Protein 4LNP (pdb70)

Solvent-accessible surface area: 5164 Å² total; per-residue (Å²): 211,76,151,38,0,103,4,88,56,80,4,154,39,132,56,190,121,6,5,60,7,125,151,35,31,65,0,99,9,102,118,97,64,49,152,47,0,23,44,0,33,31,171,59,140,78,8,11,0,0,90,55,9,11,82,104,51,104,129,104,224,138,72,30,128,88,14,88,73,33,212

GO terms:
  GO:0005515 protein binding (F, IPI)
  GO:0008092 cytoskeletal protein binding (F, TAS)
  GO:0003779 actin binding (F, TAS)
  GO:0005912 adherens junction (C, TAS)
  GO:0005915 zonula adherens (C, TAS)
  GO:0007160 cell-matrix adhesion (P, TAS)
  GO:0005829 cytosol (C, TAS)
  GO:0005158 insulin receptor binding (F, IDA)
  GO:0030159 signaling receptor complex adaptor activity (F, IDA)
  GO:0005886 plasma membrane (C, IDA)
  GO:0005925 focal adhesion (C, IDA)
  GO:0005634 nucleus (C, IDA)

CATH classification: 2.30.30.40

Organism: Homo sapiens (NCBI:txid9606)

Sequence (71 aa):
EMRPARRAKFDFKAQTLKELPLLQKGDIVYIYKQQIIDQNWYEGEHHGRRVGIFPRTYIEELLPPAEVPPPRPPPPEE

Nearest PDB structures (foldseek):
  4lnp-assembly1_A  TM=1.017E+00  e=2.111E-10  Homo sapiens
  5vei-assembly1_A  TM=9.723E-01  e=3.589E-07  Homo sapiens
  2knb-assembly1_B  TM=8.936E-01  e=5.478E-06  Rattus norvegicus
  4rtt-assembly2_B-2  TM=9.219E-01  e=2.686E-05  Homo sapiens
  2f2v-assembly1_A  TM=9.195E-01  e=5.017E-05  Gallus gallus

B-factor: mean 12.59, std 8.23, range [3.85, 78.17]

Structure (mmCIF, N/CA/C/O backbone):
data_4LNP
#
_entry.id   4LNP
#
_cell.length_a   24.480
_cell.length_b   49.850
_cell.length_c   58.940
_cell.angle_alpha   90.00
_cell.angle_beta   90.00
_cell.angle_gamma   90.00
#
_symmetry.space_group_name_H-M   'P 21 21 21'
#
loop_
_entity.id
_entity.type
_entity.pdbx_description
1 polymer 'Sorbin and SH3 domain-containing protein 1'
2 polymer Vinculin
3 water water
#
loop_
_atom_site.group_PDB
_atom_site.id
_atom_site.type_symbol
_atom_site.label_atom_id
_atom_site.label_alt_id
_atom_site.label_comp_id
_atom_site.label_asym_id
_atom_site.label_entity_id
_atom_site.label_seq_id
_atom_site.pdbx_PDB_ins_code
_atom_site.Cartn_x
_atom_site.Cartn_y
_atom_site.Cartn_z
_atom_site.occupancy
_atom_site.B_iso_or_equiv
_atom_site.auth_seq_id
_atom_site.auth_comp_id
_atom_site.auth_asym_id
_atom_site.auth_atom_id
_atom_site.pdbx_PDB_model_num
ATOM 1 N N . GLU A 1 1 ? 20.345 18.247 19.765 1.00 35.28 794 GLU A N 1
ATOM 2 C CA . GLU A 1 1 ? 20.405 16.777 19.986 1.00 28.09 794 GLU A CA 1
ATOM 3 C C . GLU A 1 1 ? 19.399 15.952 19.165 1.00 19.21 794 GLU A C 1
ATOM 4 O O . GLU A 1 1 ? 19.529 14.738 19.119 1.00 24.07 794 GLU A O 1
ATOM 10 N N . MET A 1 2 ? 18.415 16.584 18.527 1.00 13.09 795 MET A N 1
ATOM 11 C CA . MET A 1 2 ? 17.492 15.847 17.644 1.00 10.73 795 MET A CA 1
ATOM 12 C C . MET A 1 2 ? 18.227 15.393 16.397 1.00 9.98 795 MET A C 1
ATOM 13 O O . MET A 1 2 ? 19.087 16.115 15.885 1.00 12.90 795 MET A O 1
ATOM 18 N N . ARG A 1 3 ? 17.924 14.189 15.932 1.00 7.72 796 ARG A N 1
ATOM 19 C CA . ARG A 1 3 ? 18.613 13.639 14.756 1.00 7.53 796 ARG A CA 1
ATOM 20 C C . ARG A 1 3 ? 17.744 13.737 13.512 1.00 7.61 796 ARG A C 1
ATOM 21 O O . ARG A 1 3 ? 16.602 13.270 13.528 1.00 8.69 796 ARG A O 1
ATOM 29 N N . PRO A 1 4 ? 18.248 14.341 12.433 1.00 6.87 797 PRO A N 1
ATOM 30 C CA . PRO A 1 4 ? 17.489 14.413 11.184 1.00 7.06 797 PRO A CA 1
ATOM 31 C C . PRO A 1 4 ? 17.437 13.066 10.472 1.00 6.96 797 PRO A C 1
ATOM 32 O O . PRO A 1 4 ? 18.394 12.291 10.507 1.00 7.79 797 PRO A O 1
ATOM 36 N N . ALA A 1 5 ? 16.352 12.826 9.751 1.00 7.66 798 ALA A N 1
ATOM 37 C CA . ALA A 1 5 ? 16.162 11.575 9.038 1.00 7.57 798 ALA A CA 1
ATOM 38 C C . ALA A 1 5 ? 15.251 11.819 7.842 1.00 7.13 798 ALA A C 1
ATOM 39 O O . ALA A 1 5 ? 14.533 12.809 7.793 1.00 8.93 798 ALA A O 1
ATOM 41 N N . ARG A 1 6 ? 15.335 10.927 6.870 1.00 6.04 799 ARG A N 1
ATOM 42 C CA A ARG A 1 6 ? 14.468 11.043 5.701 0.50 6.02 799 ARG A CA 1
ATOM 43 C CA B ARG A 1 6 ? 14.539 10.987 5.641 0.50 6.43 799 ARG A CA 1
ATOM 44 C C . ARG A 1 6 ? 13.763 9.716 5.461 1.00 6.29 799 ARG A C 1
ATOM 45 O O . ARG A 1 6 ? 14.335 8.642 5.540 1.00 6.82 799 ARG A O 1
ATOM 60 N N . ALA A 1 7 ? 12.459 9.827 5.175 1.00 6.73 800 ALA A N 1
ATOM 61 C CA . ALA A 1 7 ? 11.655 8.645 4.900 1.00 6.44 800 ALA A CA 1
ATOM 62 C C . ALA A 1 7 ? 12.034 8.022 3.557 1.00 7.08 800 ALA A C 1
ATOM 63 O O . ALA A 1 7 ? 12.057 8.705 2.550 1.00 8.26 800 ALA A O 1
ATOM 65 N N . LYS A 1 8 ? 12.322 6.727 3.579 1.00 8.24 801 LYS A N 1
ATOM 66 C CA . LYS A 1 8 ? 12.661 5.967 2.389 1.00 8.98 801 LYS A CA 1
ATOM 67 C C . LYS A 1 8 ? 11.441 5.315 1.762 1.00 8.93 801 LYS A C 1
ATOM 68 O O . LYS A 1 8 ? 11.503 4.908 0.603 1.00 9.88 801 LYS A O 1
ATOM 74 N N . PHE A 1 9 ? 10.359 5.205 2.528 1.00 9.15 802 PHE A N 1
ATOM 75 C CA . PHE A 1 9 ? 9.106 4.603 2.078 1.00 9.34 802 PHE A CA 1
ATOM 76 C C . PHE A 1 9 ? 7.952 5.343 2.716 1.00 8.59 802 PHE A C 1
ATOM 77 O O . PHE A 1 9 ? 8.110 5.945 3.771 1.00 9.84 802 PHE A O 1
ATOM 85 N N . ASP A 1 10 ? 6.782 5.277 2.086 1.00 8.82 803 ASP A N 1
ATOM 86 C CA . ASP A 1 10 ? 5.545 5.655 2.764 1.00 7.79 803 ASP A CA 1
ATOM 87 C C . ASP A 1 10 ? 5.357 4.782 4.018 1.00 7.94 803 ASP A C 1
ATOM 88 O O . ASP A 1 10 ? 5.680 3.592 4.019 1.00 8.94 803 ASP A O 1
ATOM 93 N N . PHE A 1 11 ? 4.805 5.394 5.059 1.00 6.75 804 PHE A N 1
ATOM 94 C CA . PHE A 1 11 ? 4.408 4.709 6.295 1.00 6.13 804 PHE A CA 1
ATOM 95 C C . PHE A 1 11 ? 2.994 5.175 6.633 1.00 7.00 804 PHE A C 1
ATOM 96 O O . PHE A 1 11 ? 2.775 6.358 6.904 1.00 7.46 804 PHE A O 1
ATOM 104 N N . LYS A 1 12 ? 2.060 4.234 6.579 1.00 7.08 805 LYS A N 1
ATOM 105 C CA . LYS A 1 12 ? 0.675 4.509 6.957 1.00 7.52 805 LYS A CA 1
ATOM 106 C C . LYS A 1 12 ? 0.521 4.280 8.458 1.00 7.98 805 LYS A C 1
ATOM 107 O O . LYS A 1 12 ? 0.876 3.212 8.968 1.00 9.41 805 LYS A O 1
ATOM 113 N N . ALA A 1 13 ? -0.002 5.283 9.158 1.00 7.89 806 ALA A N 1
ATOM 114 C CA . ALA A 1 13 ? -0.303 5.153 10.587 1.00 8.50 806 ALA A CA 1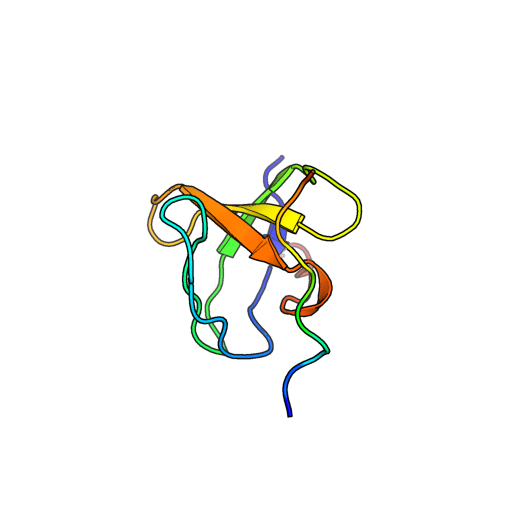
ATOM 115 C C . ALA A 1 13 ? -1.558 4.299 10.772 1.00 8.70 806 ALA A C 1
ATOM 116 O O . ALA A 1 13 ? -2.552 4.459 10.032 1.00 10.66 806 ALA A O 1
ATOM 118 N N . GLN A 1 14 ? -1.497 3.385 11.727 1.00 9.33 807 GLN A N 1
ATOM 119 C CA . GLN A 1 14 ? -2.638 2.529 12.055 1.00 10.32 807 GLN A CA 1
ATOM 120 C C . GLN A 1 14 ? -3.125 2.684 13.482 1.00 10.18 807 GLN A C 1
ATOM 121 O O . GLN A 1 14 ? -4.105 2.049 13.854 1.00 13.33 807 GLN A O 1
ATOM 127 N N . THR A 1 15 ? -2.431 3.507 14.269 1.00 9.05 808 THR A N 1
ATOM 128 C CA . THR A 1 15 ? -2.835 3.873 15.630 1.00 9.65 808 THR A CA 1
ATOM 129 C C . THR A 1 15 ? -2.653 5.371 15.824 1.00 8.48 808 THR A C 1
ATOM 130 O O . THR A 1 15 ? -1.931 6.023 15.063 1.00 8.85 808 THR A O 1
ATOM 134 N N . LEU A 1 16 ? -3.280 5.914 16.865 1.00 8.54 809 LEU A N 1
ATOM 135 C CA . LEU A 1 16 ? -3.237 7.350 17.123 1.00 8.74 809 LEU A CA 1
ATOM 136 C C . LEU A 1 16 ? -1.865 7.837 17.640 1.00 9.26 809 LEU A C 1
ATOM 137 O O . LEU A 1 16 ? -1.632 9.042 17.691 1.00 10.98 809 LEU A O 1
ATOM 142 N N . LYS A 1 17 ? -0.985 6.905 18.012 1.00 8.63 810 LYS A N 1
ATOM 143 C CA . LYS A 1 17 ? 0.386 7.234 18.442 1.00 9.14 810 LYS A CA 1
ATOM 144 C C . LYS A 1 17 ? 1.350 7.376 17.254 1.00 8.71 810 LYS A C 1
ATOM 145 O O . LYS A 1 17 ? 2.417 7.992 17.386 1.00 9.95 810 LYS A O 1
ATOM 151 N N . GLU A 1 18 ? 1.020 6.753 16.128 1.00 7.86 811 GLU A N 1
ATOM 152 C CA . GLU A 1 18 ? 1.924 6.696 14.965 1.00 8.21 811 GLU A CA 1
ATOM 153 C C . GLU A 1 18 ? 1.885 7.972 14.139 1.00 8.45 811 GLU A C 1
ATOM 154 O O . GLU A 1 18 ? 0.851 8.611 14.009 1.00 11.38 811 GLU A O 1
ATOM 160 N N . LEU A 1 19 ? 3.030 8.326 13.566 1.00 7.52 812 LEU A N 1
ATOM 161 C CA . LEU A 1 19 ? 3.171 9.479 12.679 1.00 6.72 812 LEU A CA 1
ATOM 162 C C . LEU A 1 19 ? 3.223 9.013 11.212 1.00 7.60 812 LEU A C 1
ATOM 163 O O . LEU A 1 19 ? 4.161 8.327 10.827 1.00 9.16 812 LEU A O 1
ATOM 168 N N . PRO A 1 20 ? 2.200 9.336 10.402 1.00 9.04 813 PRO A N 1
ATOM 169 C CA . PRO A 1 20 ? 2.251 8.977 8.990 1.00 9.49 813 PRO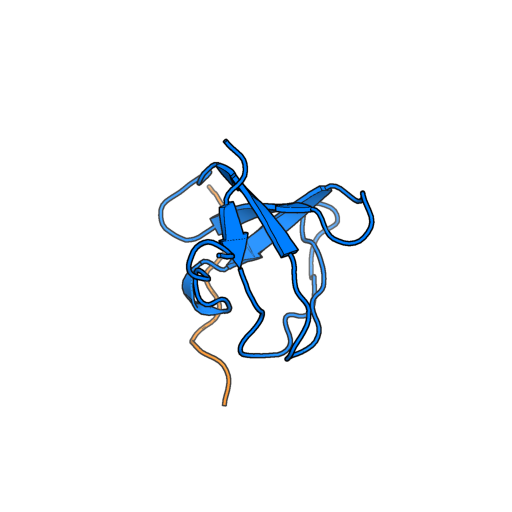 A CA 1
ATOM 170 C C . PRO A 1 20 ? 3.412 9.644 8.284 1.00 9.50 813 PRO A C 1
ATOM 171 O O . PRO A 1 20 ? 3.721 10.797 8.591 1.00 13.08 813 PRO A O 1
ATOM 175 N N . LEU A 1 21 ? 4.026 8.931 7.343 1.00 7.42 814 LEU A N 1
ATOM 176 C CA A LEU A 1 21 ? 5.036 9.575 6.528 0.50 5.70 814 LEU A CA 1
ATOM 177 C CA B LEU A 1 21 ? 5.192 9.385 6.563 0.50 5.36 814 LEU A CA 1
ATOM 178 C C . LEU A 1 21 ? 4.910 9.205 5.066 1.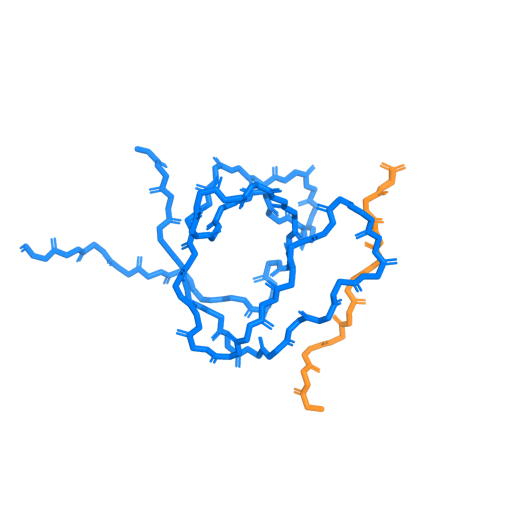00 6.20 814 LEU A C 1
ATOM 179 O O . LEU A 1 21 ? 4.359 8.160 4.683 1.00 7.90 814 LEU A O 1
ATOM 188 N N . GLN A 1 22 ? 5.378 10.146 4.252 1.00 6.51 815 GLN A N 1
ATOM 189 C CA . GLN A 1 22 ? 5.459 9.997 2.799 1.00 6.41 815 GLN A CA 1
ATOM 190 C C . GLN A 1 22 ? 6.939 9.864 2.460 1.00 7.72 815 GLN A C 1
ATOM 191 O O . GLN A 1 22 ? 7.802 10.544 3.041 1.00 8.75 815 GLN A O 1
ATOM 197 N N . LYS A 1 23 ? 7.231 8.982 1.516 1.00 7.91 816 LYS A N 1
ATOM 198 C CA . LYS A 1 23 ? 8.588 8.826 1.004 1.00 7.69 816 LYS A CA 1
ATOM 199 C C . LYS A 1 23 ? 9.149 10.206 0.650 1.00 8.00 816 LYS A C 1
ATOM 200 O O . LYS A 1 23 ? 8.492 10.995 -0.037 1.00 9.75 816 LYS A O 1
ATOM 206 N N . GLY A 1 24 ? 10.354 10.496 1.138 1.00 7.21 817 GLY A N 1
ATOM 207 C CA . GLY A 1 24 ? 11.002 11.780 0.904 1.00 8.50 817 GLY A CA 1
ATOM 208 C C . GLY A 1 24 ? 10.863 12.798 2.019 1.00 8.20 817 GLY A C 1
ATOM 209 O O . GLY A 1 24 ? 11.578 13.798 2.030 1.00 9.63 817 GLY A O 1
ATOM 210 N N . ASP A 1 25 ? 9.922 12.578 2.951 1.00 7.50 818 ASP A N 1
ATOM 211 C CA . ASP A 1 25 ? 9.743 13.495 4.072 1.00 7.28 818 ASP A CA 1
ATOM 212 C C . ASP A 1 25 ? 10.991 13.556 4.960 1.00 7.83 818 ASP A C 1
ATOM 213 O O . ASP A 1 25 ? 11.587 12.530 5.254 1.00 10.09 818 ASP A O 1
ATOM 218 N N . ILE A 1 26 ? 11.322 14.754 5.414 1.00 6.40 819 ILE A N 1
ATOM 219 C CA . ILE A 1 26 ? 12.383 14.935 6.394 1.00 6.65 819 ILE A CA 1
ATOM 220 C C . ILE A 1 26 ? 11.726 15.029 7.771 1.00 6.98 819 ILE A C 1
ATOM 221 O O . ILE A 1 26 ? 10.790 15.809 7.961 1.00 8.85 819 ILE A O 1
ATOM 226 N N . VAL A 1 27 ? 12.214 14.232 8.725 1.00 6.94 820 VAL A N 1
ATOM 227 C CA . VAL A 1 27 ? 11.654 14.155 10.066 1.00 7.20 820 VAL A CA 1
ATOM 228 C C . VAL A 1 27 ? 12.794 14.261 11.048 1.00 7.44 820 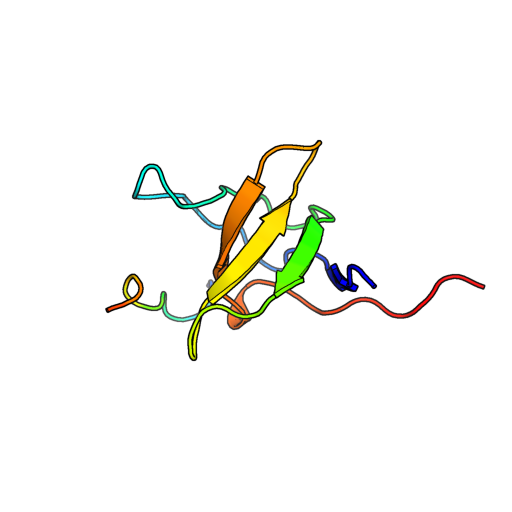VAL A C 1
ATOM 229 O O . VAL A 1 27 ? 13.967 14.134 10.658 1.00 8.85 820 VAL A O 1
ATOM 233 N N . TYR A 1 28 ? 12.474 14.512 12.309 1.00 7.82 821 TYR A N 1
ATOM 234 C CA . TYR A 1 28 ? 13.469 14.762 13.345 1.00 7.94 821 TYR A CA 1
ATOM 235 C C . TYR A 1 28 ? 13.206 13.850 14.530 1.00 8.08 821 TYR A C 1
ATOM 236 O O . TYR A 1 28 ? 12.102 13.821 15.069 1.00 9.85 821 TYR A O 1
ATOM 245 N N . ILE A 1 29 ? 14.222 13.102 14.943 1.00 7.28 822 ILE A N 1
ATOM 246 C CA . ILE A 1 29 ? 14.073 12.058 15.942 1.00 6.98 822 ILE A CA 1
ATOM 247 C C . ILE A 1 29 ? 14.532 12.531 17.319 1.00 6.80 822 ILE A C 1
A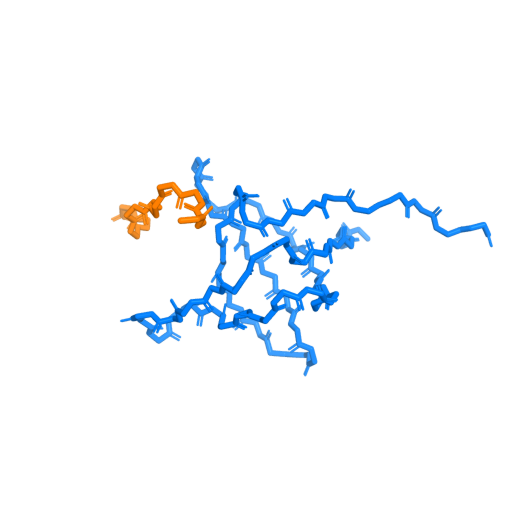TOM 248 O O . ILE A 1 29 ? 15.635 13.060 17.457 1.00 9.04 822 ILE A O 1
ATOM 253 N N . TYR A 1 30 ? 13.715 12.283 18.338 1.00 7.27 823 TYR A N 1
ATOM 254 C CA . TYR A 1 30 ? 14.071 12.573 19.717 1.00 8.03 823 TYR A CA 1
ATOM 255 C C . TYR A 1 30 ? 14.778 11.393 20.379 1.00 7.54 823 TYR A C 1
ATOM 256 O O . TYR A 1 30 ? 15.756 11.574 21.101 1.00 11.52 823 TYR A O 1
ATOM 265 N N . LYS A 1 31 ? 14.228 10.201 20.207 1.00 8.23 824 LYS A N 1
ATOM 266 C CA . LYS A 1 31 ? 14.708 9.013 20.890 1.00 9.04 824 LYS A CA 1
ATOM 267 C C . LYS A 1 31 ? 14.211 7.736 20.234 1.00 8.53 824 LYS A C 1
ATOM 268 O O . LYS A 1 31 ? 13.277 7.760 19.420 1.00 9.03 824 LYS A O 1
ATOM 274 N N . GLN A 1 32 ? 14.835 6.624 20.589 1.00 8.57 825 GLN A N 1
ATOM 275 C CA A GLN A 1 32 ? 14.375 5.303 20.179 0.50 8.81 825 GLN A CA 1
ATOM 276 C CA B GLN A 1 32 ? 14.387 5.299 20.193 0.50 8.52 825 GLN A CA 1
ATOM 277 C C . GLN A 1 32 ? 13.608 4.709 21.347 1.00 8.92 825 GLN A C 1
ATOM 278 O O . GLN A 1 32 ? 14.119 4.632 22.468 1.00 12.87 825 GLN A O 1
ATOM 289 N N . ILE A 1 33 ? 12.360 4.313 21.103 1.00 8.81 826 ILE A N 1
ATOM 290 C CA A ILE A 1 33 ? 11.442 3.879 22.168 0.50 9.43 826 ILE A CA 1
ATOM 291 C CA B ILE A 1 33 ? 11.536 3.885 22.229 0.50 8.98 826 ILE A CA 1
ATOM 292 C C . ILE A 1 33 ? 11.489 2.370 22.417 1.00 8.84 826 ILE A C 1
ATOM 293 O O . ILE A 1 33 ? 11.174 1.893 23.498 1.00 11.71 826 ILE A O 1
ATOM 302 N N . ASP A 1 34 ? 11.815 1.606 21.391 1.00 9.05 827 ASP A N 1
ATOM 303 C CA . ASP A 1 34 ? 11.989 0.166 21.523 1.00 8.05 827 ASP A CA 1
ATOM 304 C C . ASP A 1 34 ? 12.866 -0.320 20.356 1.00 7.49 827 ASP A C 1
ATOM 305 O O . ASP A 1 34 ? 13.452 0.504 19.664 1.00 9.09 827 ASP A O 1
ATOM 310 N N . GLN A 1 35 ? 12.967 -1.630 20.149 1.00 7.10 828 GLN A N 1
ATOM 311 C CA . GLN A 1 35 ? 13.852 -2.159 19.119 1.00 7.23 828 GLN A CA 1
ATOM 312 C C . GLN A 1 35 ? 13.504 -1.695 17.713 1.00 7.42 828 GLN A C 1
ATOM 313 O O . GLN A 1 35 ? 14.376 -1.702 16.837 1.00 8.91 828 GLN A O 1
ATOM 319 N N . ASN A 1 36 ? 12.243 -1.324 17.464 1.00 7.47 829 ASN A N 1
ATOM 320 C CA . ASN A 1 36 ? 11.770 -1.048 16.106 1.00 7.42 829 ASN A CA 1
ATOM 321 C C . ASN A 1 36 ? 11.290 0.369 15.831 1.00 7.18 829 ASN A C 1
ATOM 322 O O . ASN A 1 36 ? 11.092 0.709 14.672 1.00 8.49 829 ASN A O 1
ATOM 327 N N . TRP A 1 37 ? 11.060 1.174 16.863 1.00 7.53 830 TRP A N 1
ATOM 328 C CA . TRP A 1 37 ? 10.344 2.446 16.720 1.00 7.26 830 TRP A CA 1
ATOM 329 C C . TRP A 1 37 ? 11.151 3.635 17.235 1.00 7.00 830 TRP A C 1
ATOM 330 O O . TRP A 1 37 ? 11.746 3.565 18.327 1.00 7.94 830 TRP A O 1
ATOM 341 N N . TYR A 1 38 ? 11.150 4.715 16.455 1.00 7.42 831 TYR A N 1
ATOM 342 C CA . TYR A 1 38 ? 11.598 6.034 16.887 1.00 7.26 831 TYR A CA 1
ATOM 343 C C . TYR A 1 38 ? 10.435 6.929 17.258 1.00 7.39 831 TYR A C 1
ATOM 344 O O . TYR A 1 38 ? 9.346 6.798 16.692 1.00 7.86 831 TYR A O 1
ATOM 353 N N . GLU A 1 39 ? 10.636 7.816 18.231 1.00 6.92 832 GLU A N 1
ATOM 354 C CA . GLU A 1 39 ? 9.725 8.921 18.468 1.00 7.48 832 GLU A CA 1
ATOM 355 C C . GLU A 1 39 ? 10.343 10.167 17.875 1.00 8.13 832 GLU A C 1
ATOM 356 O O . GLU A 1 39 ? 11.522 10.473 18.137 1.00 8.27 832 GLU A O 1
ATOM 362 N N . GLY A 1 40 ? 9.579 10.884 17.056 1.00 9.45 833 GLY A N 1
ATOM 363 C CA . GLY A 1 40 ? 10.090 12.049 16.355 1.00 9.08 833 GLY A CA 1
ATOM 364 C C . GLY A 1 40 ? 8.993 12.994 15.947 1.00 8.88 833 GLY A C 1
ATOM 365 O O . GLY A 1 40 ? 7.843 12.833 16.373 1.00 11.32 833 GLY A O 1
ATOM 366 N N . GLU A 1 41 ? 9.338 13.979 15.128 1.00 9.02 834 GLU A N 1
ATOM 367 C CA . GLU A 1 41 ? 8.404 15.019 14.715 1.00 8.81 834 GLU A CA 1
ATOM 368 C C . GLU A 1 41 ? 8.469 15.278 13.234 1.00 7.97 834 GLU A C 1
ATOM 369 O O . GLU A 1 41 ? 9.531 15.179 12.606 1.00 9.04 834 GLU A O 1
ATOM 375 N N . HIS A 1 42 ? 7.321 15.631 12.668 1.00 8.69 835 HIS A N 1
ATOM 376 C CA . HIS A 1 42 ? 7.237 16.151 11.315 1.00 8.40 835 HIS A CA 1
ATOM 377 C C . HIS A 1 42 ? 6.303 17.350 11.348 1.00 6.86 835 HIS A C 1
ATOM 378 O O . HIS A 1 42 ? 5.187 17.239 11.839 1.00 8.03 835 HIS A O 1
ATOM 385 N N . HIS A 1 43 ? 6.752 18.493 10.858 1.00 7.90 836 HIS A N 1
ATOM 386 C CA . HIS A 1 43 ? 6.013 19.750 10.948 1.00 8.42 836 HIS A CA 1
ATOM 387 C C . HIS A 1 43 ? 5.486 20.026 12.364 1.00 8.69 836 HIS A C 1
ATOM 388 O O . HIS A 1 43 ? 4.369 20.517 12.539 1.00 10.87 836 HIS A O 1
ATOM 395 N N . GLY A 1 44 ? 6.317 19.710 13.358 1.00 9.85 837 GLY A N 1
ATOM 396 C CA . GLY A 1 44 ? 6.023 19.976 14.754 1.00 8.96 837 GLY A CA 1
ATOM 397 C C . GLY A 1 44 ? 5.089 19.000 15.458 1.00 10.07 837 GLY A C 1
ATOM 398 O O . GLY A 1 44 ? 4.862 19.131 16.668 1.00 14.33 837 GLY A O 1
ATOM 399 N N . ARG A 1 45 ? 4.556 18.024 14.723 1.00 9.13 838 ARG A N 1
ATOM 400 C CA A ARG A 1 45 ? 3.689 17.012 15.306 0.50 7.91 838 ARG A CA 1
ATOM 401 C CA B ARG A 1 45 ? 3.677 16.979 15.272 0.50 8.24 838 ARG A CA 1
ATOM 402 C C . ARG A 1 45 ? 4.511 15.786 15.706 1.00 8.05 838 ARG A C 1
ATOM 403 O O . ARG A 1 45 ? 5.262 15.238 14.887 1.00 8.05 838 ARG A O 1
ATOM 418 N N . VAL A 1 46 ? 4.369 15.375 16.964 1.00 9.05 839 VAL A N 1
ATOM 419 C CA . VAL A 1 46 ? 5.086 14.229 17.510 1.00 9.63 839 VAL A CA 1
ATOM 420 C C . VAL A 1 46 ? 4.338 12.907 17.326 1.00 8.17 839 VAL A C 1
ATOM 421 O O . VAL A 1 46 ? 3.104 12.838 17.477 1.00 10.18 839 VAL A O 1
ATOM 425 N N . GLY A 1 47 ? 5.076 11.852 17.009 1.00 8.19 840 GLY A N 1
ATOM 426 C CA . GLY A 1 47 ? 4.556 10.490 16.991 1.00 7.54 840 GLY A CA 1
ATOM 427 C C . GLY A 1 47 ? 5.648 9.481 16.751 1.00 6.40 840 GLY A C 1
ATOM 428 O O . GLY A 1 47 ? 6.832 9.861 16.728 1.00 9.32 840 GLY A O 1
ATOM 429 N N . ILE A 1 48 ? 5.291 8.217 16.556 1.00 6.11 841 ILE A N 1
ATOM 430 C CA . ILE A 1 48 ? 6.275 7.163 16.370 1.00 6.73 841 ILE A CA 1
ATOM 431 C C . ILE A 1 48 ? 6.252 6.602 14.961 1.00 7.01 841 ILE A C 1
ATOM 432 O O . ILE A 1 48 ? 5.211 6.556 14.308 1.00 7.70 841 ILE A O 1
ATOM 437 N N . PHE A 1 49 ? 7.413 6.177 14.479 1.00 7.14 842 PHE A N 1
ATOM 438 C CA . PHE A 1 49 ? 7.512 5.592 13.160 1.00 7.00 842 PHE A CA 1
ATOM 439 C C . PHE A 1 49 ? 8.637 4.563 13.149 1.00 6.81 842 PHE A C 1
ATOM 440 O O . PHE A 1 49 ? 9.490 4.575 14.048 1.00 7.56 842 PHE A O 1
ATOM 448 N N . PRO A 1 50 ? 8.636 3.661 12.149 1.00 6.25 843 PRO A N 1
ATOM 449 C CA . PRO A 1 50 ? 9.621 2.575 12.133 1.00 6.69 843 PRO A CA 1
ATOM 450 C C . PRO A 1 50 ? 11.050 3.001 11.777 1.00 7.39 843 PRO A C 1
ATOM 451 O O . PRO A 1 50 ? 11.271 3.724 10.819 1.00 7.17 843 PRO A O 1
ATOM 455 N N . ARG A 1 51 ? 11.991 2.501 12.560 1.00 7.41 844 ARG A N 1
ATOM 456 C CA . ARG A 1 51 ? 13.430 2.627 12.319 1.00 7.99 844 ARG A CA 1
ATOM 457 C C . ARG A 1 51 ? 13.812 2.280 10.887 1.00 8.10 844 ARG A C 1
ATOM 458 O O . ARG A 1 51 ? 14.579 3.012 10.249 1.00 9.85 844 ARG A O 1
ATOM 466 N N . THR A 1 52 ? 13.279 1.172 10.383 1.00 7.84 845 THR A N 1
ATOM 467 C CA . THR A 1 52 ? 13.699 0.681 9.081 1.00 8.31 845 THR A CA 1
ATOM 468 C C . THR A 1 52 ? 13.086 1.465 7.918 1.00 7.60 845 THR A C 1
ATOM 469 O O . THR A 1 52 ? 13.455 1.244 6.755 1.00 9.54 845 THR A O 1
ATOM 473 N N . TYR A 1 53 ? 12.145 2.363 8.195 1.00 7.87 846 TYR A N 1
ATOM 474 C CA . TYR A 1 53 ? 11.524 3.139 7.125 1.00 7.81 846 TYR A CA 1
ATOM 475 C C . TYR A 1 53 ? 12.187 4.478 6.858 1.00 7.69 846 TYR A C 1
ATOM 476 O O . TYR A 1 53 ? 11.810 5.185 5.914 1.00 8.55 846 TYR A O 1
ATOM 485 N N . ILE A 1 54 ? 13.228 4.804 7.642 1.00 7.04 847 ILE A N 1
ATOM 486 C CA . ILE A 1 54 ? 13.928 6.069 7.494 1.00 7.32 847 ILE A CA 1
ATOM 487 C C . ILE A 1 54 ? 15.438 5.817 7.299 1.00 6.88 847 ILE A C 1
ATOM 488 O O . ILE A 1 54 ? 15.931 4.713 7.529 1.00 7.75 847 ILE A O 1
ATOM 493 N N . GLU A 1 55 ? 16.116 6.847 6.825 1.00 7.03 848 GLU A N 1
ATOM 494 C CA A GLU A 1 55 ? 17.582 6.870 6.802 0.50 6.45 848 GLU A CA 1
ATOM 495 C CA B GLU A 1 55 ? 17.591 6.879 6.771 0.50 6.41 848 GLU A CA 1
ATOM 496 C C . GLU A 1 55 ? 18.054 8.075 7.589 1.00 6.70 848 GLU A C 1
ATOM 497 O O . GLU A 1 55 ? 17.533 9.176 7.422 1.00 8.45 848 GLU A O 1
ATOM 508 N N . LEU A 1 56 ? 19.042 7.857 8.465 1.00 6.82 849 LEU A N 1
ATOM 509 C CA . LEU A 1 56 ? 19.584 8.924 9.286 1.00 6.82 849 LEU A CA 1
ATOM 510 C C . LEU A 1 56 ? 20.447 9.812 8.389 1.00 6.75 849 LEU A C 1
ATOM 511 O O . LEU A 1 56 ? 21.277 9.309 7.634 1.00 8.73 849 LEU A O 1
ATOM 516 N N . LEU A 1 57 ? 20.222 11.111 8.450 1.00 6.94 850 LEU A N 1
ATOM 517 C CA . LEU A 1 57 ? 20.891 12.076 7.583 1.00 7.56 850 LEU A CA 1
ATOM 518 C C . LEU A 1 57 ? 22.155 12.658 8.224 1.00 7.48 850 LEU A C 1
ATOM 519 O O . LEU A 1 57 ? 22.233 12.838 9.442 1.00 7.88 850 LEU A O 1
ATOM 524 N N . PRO A 1 58 ? 23.161 12.968 7.402 1.00 7.01 851 PRO A N 1
ATOM 525 C CA . PRO A 1 58 ? 24.402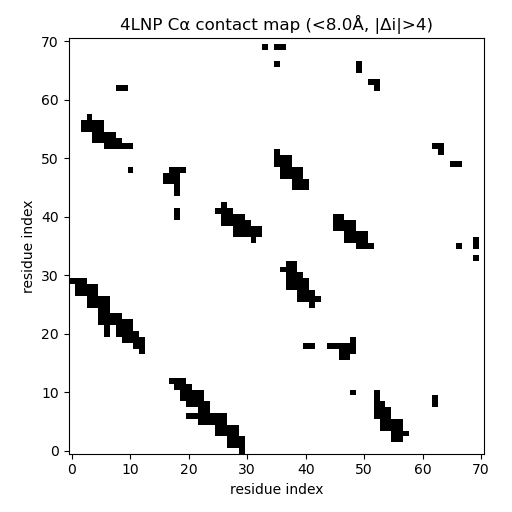 13.565 7.901 1.00 6.93 851 PRO A CA 1
ATOM 526 C C . PRO A 1 58 ? 24.248 15.035 8.263 1.00 7.97 851 PRO A C 1
ATOM 527 O O . PRO A 1 58 ? 23.320 15.698 7.806 1.00 10.53 851 PRO A O 1
ATOM 531 N N . PRO A 1 59 ? 25.152 15.567 9.091 1.00 9.59 852 PRO A N 1
ATOM 532 C CA . PRO A 1 59 ? 25.104 16.981 9.445 1.00 11.79 852 PRO A CA 1
ATOM 533 C C . PRO A 1 59 ? 25.352 17.916 8.277 1.00 14.88 852 PRO A C 1
ATOM 534 O O . PRO A 1 59 ? 26.172 17.624 7.397 1.00 17.59 852 PRO A O 1
ATOM 538 N N . ALA A 1 60 ? 24.671 19.061 8.318 1.00 18.76 853 ALA A N 1
ATOM 539 C CA . ALA A 1 60 ? 24.851 20.124 7.334 1.00 21.33 853 ALA A CA 1
ATOM 540 C C . ALA A 1 60 ? 26.148 20.910 7.574 1.00 23.18 853 ALA A C 1
ATOM 541 O O . ALA A 1 60 ? 26.490 21.226 8.710 1.00 26.88 853 ALA A O 1
ATOM 543 N N . GLU A 1 61 ? 26.846 21.226 6.486 1.00 24.27 854 GLU A N 1
ATOM 544 C CA . GLU A 1 61 ? 28.038 22.066 6.525 1.00 17.60 854 GLU A CA 1
ATOM 545 C C . GLU A 1 61 ? 27.755 23.418 7.161 1.00 21.33 854 GLU A C 1
ATOM 546 O O . GLU A 1 61 ? 27.062 24.257 6.599 1.00 23.77 854 GLU A O 1
ATOM 552 N N . VAL B 2 1 ? 6.952 -3.955 -1.344 1.00 36.07 870 VAL B N 1
ATOM 553 C CA . VAL B 2 1 ? 8.048 -2.947 -1.531 1.00 31.13 870 VAL B CA 1
ATOM 554 C C . VAL B 2 1 ? 8.625 -2.368 -0.233 1.00 29.20 870 VAL B C 1
ATOM 555 O O . VAL B 2 1 ? 9.852 -2.310 -0.098 1.00 30.32 870 VAL B O 1
ATOM 557 N N . PRO B 2 2 ? 7.764 -1.920 0.715 1.00 25.16 871 PRO B N 1
ATOM 558 C CA . PRO B 2 2 ? 8.381 -1.430 1.946 1.00 20.57 871 PRO B CA 1
ATOM 559 C C . PRO B 2 2 ? 8.870 -2.571 2.817 1.00 17.52 871 PRO B C 1
ATOM 560 O O . PRO B 2 2 ? 8.477 -3.717 2.598 1.00 19.14 871 PRO B O 1
ATOM 564 N N . PRO B 2 3 ? 9.723 -2.264 3.805 1.00 15.09 872 PRO B N 1
ATOM 565 C CA . PRO B 2 3 ? 10.209 -3.319 4.687 1.00 14.04 872 PRO B CA 1
ATOM 566 C C . PRO B 2 3 ? 9.078 -3.955 5.482 1.00 13.05 872 PRO B C 1
ATOM 567 O O . PRO B 2 3 ? 8.023 -3.331 5.656 1.00 12.97 872 PRO B O 1
ATOM 571 N N . PRO B 2 4 ? 9.288 -5.190 5.970 1.00 12.98 873 PRO B N 1
ATOM 572 C CA . PRO B 2 4 ? 8.303 -5.774 6.872 1.00 13.45 873 PRO B CA 1
ATOM 573 C C . PRO B 2 4 ? 7.938 -4.812 8.013 1.00 10.71 873 PRO B C 1
ATOM 574 O O . PRO B 2 4 ? 8.791 -4.239 8.670 1.00 12.77 873 PRO B O 1
ATOM 578 N N . ARG B 2 5 ? 6.651 -4.606 8.196 1.00 11.33 874 ARG B N 1
ATOM 579 C CA . ARG B 2 5 ? 6.166 -3.679 9.209 1.00 10.19 874 ARG B CA 1
ATOM 580 C C . ARG B 2 5 ? 6.377 -4.251 10.608 1.00 9.72 874 ARG B C 1
ATOM 581 O O . ARG B 2 5 ? 5.970 -5.376 10.877 1.00 10.09 874 ARG B O 1
ATOM 589 N N . PRO B 2 6 ? 7.026 -3.481 11.496 1.00 8.61 875 PRO B N 1
ATOM 590 C CA . PRO B 2 6 ? 7.114 -3.990 12.868 1.00 7.42 875 PRO B CA 1
ATOM 591 C C . PRO B 2 6 ? 5.777 -3.873 13.613 1.00 8.80 875 PRO B C 1
ATOM 592 O O . PRO B 2 6 ? 4.972 -2.979 13.297 1.00 9.65 875 PRO B O 1
ATOM 596 N N . PRO B 2 7 ? 5.536 -4.765 14.591 1.00 8.84 876 PRO B N 1
ATOM 597 C CA . PRO B 2 7 ? 4.323 -4.623 15.395 1.00 8.35 876 PRO B CA 1
ATOM 598 C C . PRO B 2 7 ? 4.480 -3.442 16.343 1.00 7.98 876 PRO B C 1
ATOM 599 O O . PRO B 2 7 ? 5.602 -3.043 16.632 1.00 9.08 876 PRO B O 1
ATOM 603 N N . PRO B 2 8 ? 3.376 -2.892 16.847 1.00 9.01 877 PRO B N 1
ATOM 604 C CA . PRO B 2 8 ? 3.453 -1.787 17.799 1.00 8.46 877 PRO B CA 1
ATOM 605 C C . PRO B 2 8 ? 4.270 -2.157 19.042 1.00 9.90 877 PRO B C 1
ATOM 606 O O . PRO B 2 8 ? 4.377 -3.347 19.377 1.00 11.01 877 PRO B O 1
ATOM 610 N N . PRO B 2 9 ? 4.853 -1.152 19.724 1.00 9.68 878 PRO B N 1
ATOM 611 C CA . PRO B 2 9 ? 5.593 -1.445 20.958 1.00 11.12 878 PRO B CA 1
ATOM 612 C C . PRO B 2 9 ? 4.775 -2.224 21.994 1.00 11.97 878 PRO B C 1
ATOM 613 O O . PRO B 2 9 ? 3.543 -2.070 22.068 1.00 13.49 878 PRO B O 1
ATOM 617 N N A GLU B 2 10 ? 5.464 -3.069 22.762 0.50 12.84 879 GLU B N 1
ATOM 618 N N B GLU B 2 10 ? 5.457 -3.030 22.807 0.50 15.59 879 GLU B N 1
ATOM 619 C CA A GLU B 2 10 ? 4.839 -3.884 23.804 0.50 12.02 879 GLU B CA 1
ATOM 620 C CA B GLU B 2 10 ? 4.817 -3.716 23.932 0.50 19.40 879 GLU B CA 1
ATOM 621 C C A GLU B 2 10 ? 4.213 -3.017 24.892 0.50 14.29 879 GLU B C 1
ATOM 622 C C B GLU B 2 10 ? 4.209 -2.713 24.907 0.50 19.34 879 GLU B C 1
ATOM 623 O O A GLU B 2 10 ? 3.167 -3.361 25.441 0.50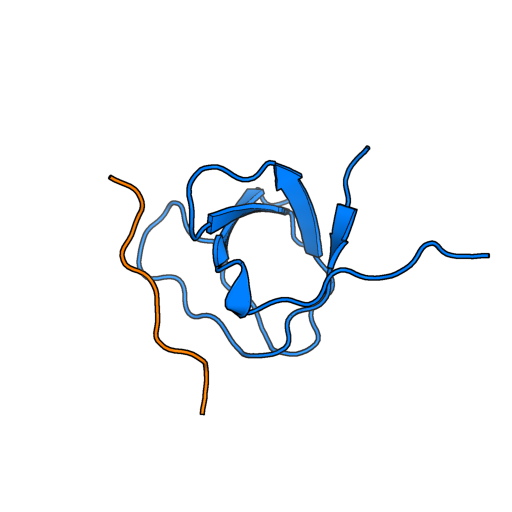 15.60 879 GLU B O 1
ATOM 624 O O B GLU B 2 10 ? 4.694 -1.593 25.034 0.50 16.75 879 GLU B O 1
#

Foldseek 3Di:
DWFKKFFQAFDDDDDPQADTDHHGAIWTFDDADDPFWTWTDGPRDIHIDGPVRIGTDDDDD/DDPPDDDDDD

InterPro domains:
  IPR001452 SH3 domain [PF00018] (873-919)
  IPR001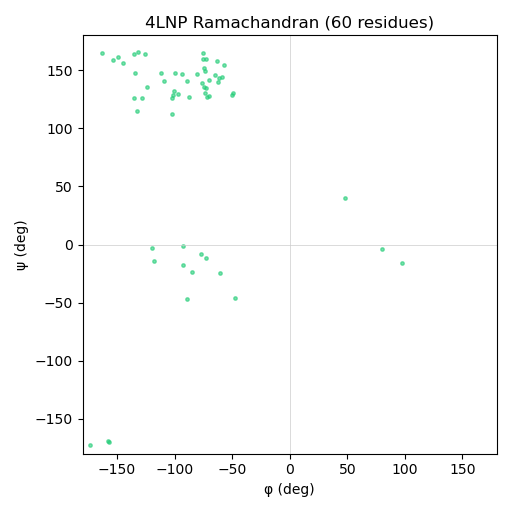452 SH3 domain [PF07653] (798-849)
  IPR001452 SH3 domain [PF14604] (1238-1288)
  IPR001452 SH3 domain [PS50002] (793-852)
  IPR001452 SH3 domain [PS50002] (867-928)
  IPR001452 SH3 domain [PS50002] (1231-1292)
  IPR001452 SH3 domain [SM00326] (796-851)
  IPR001452 SH3 domain [SM00326] (870-927)
  IPR001452 SH3 domain [SM00326] (1234-1291)
  IPR003127 SoHo domain [PF02208] (370-411)
  IPR003127 SoHo domain [PS50831] (366-469)
  IPR003127 SoHo domain [SM00459] (367-413)
  IPR035606 Sorbin and SH3 domain-containing protein 1, third SH3 domain [cd11916] (1233-1291)
  IPR035610 Sorbin and SH3 domain-containing protein 1, first SH3 domain [cd11919] (796-850)
  IPR035611 Sorbin and SH3 domain-containing protein 1, second SH3 domain [cd11922] (870-927)
  IPR036028 SH3-like domain superfamily [SSF50044] (782-861)
  IPR036028 SH3-like domain superfamily [SSF50044] (863-950)
  IPR036028 SH3-like domain superfamily [SSF50044] (1232-1290)
  IPR050384 Endophilin/SH3RF [PTHR14167] (302-1290)

Secondary structure (DSSP, 8-state):
-PEEEEESS-B---STTB--B-TT-EEEEEEE-SSSEEEEEETTEEEEEEGGGEEEPPPP-/-PPPPPPPP-

Radius of gyration: 11.29 Å; Cα contacts (8 Å, |Δi|>4): 150; chains: 2; bounding box: 31×28×25 Å